Protein AF-A0A0H5CVW2-F1 (afdb_monomer)

Secondary structure (DSSP, 8-state):
---EEEEEE-SS-SSEEEEEE-TT----SS-PBPSSS-B--SS-----TTPPBPHHHHHHHT-------

Structure (mmCIF, N/CA/C/O backbone):
data_AF-A0A0H5CVW2-F1
#
_entry.id   AF-A0A0H5CVW2-F1
#
loop_
_atom_site.group_PDB
_atom_site.id
_atom_site.type_symbol
_atom_site.label_atom_id
_atom_site.label_alt_id
_atom_site.label_comp_id
_atom_site.label_asym_id
_atom_site.label_entity_id
_atom_site.label_seq_id
_atom_site.pdbx_PDB_ins_code
_atom_site.Cartn_x
_atom_site.Cartn_y
_atom_site.Cartn_z
_atom_site.occupancy
_atom_site.B_iso_or_equiv
_atom_site.auth_seq_id
_atom_site.auth_comp_id
_atom_site.auth_asym_id
_atom_site.auth_atom_id
_atom_site.pdbx_PDB_model_num
ATOM 1 N N . MET A 1 1 ? -9.749 -2.506 15.924 1.00 54.50 1 MET A N 1
ATOM 2 C CA . MET A 1 1 ? -8.358 -2.742 15.476 1.00 54.50 1 MET A CA 1
ATOM 3 C C . MET A 1 1 ? -8.014 -1.676 14.451 1.00 54.50 1 MET A C 1
ATOM 5 O O . MET A 1 1 ? -8.758 -1.543 13.492 1.00 54.50 1 MET A O 1
ATOM 9 N N . THR A 1 2 ? -6.965 -0.882 14.667 1.00 69.12 2 THR A N 1
ATOM 10 C CA . THR A 1 2 ? -6.494 0.121 13.697 1.00 69.12 2 THR A CA 1
ATOM 11 C C . THR A 1 2 ? -5.551 -0.546 12.697 1.00 69.12 2 THR A C 1
ATOM 13 O O . THR A 1 2 ? -4.491 -1.046 13.074 1.00 69.12 2 THR A O 1
ATOM 16 N N . VAL A 1 3 ? -5.958 -0.601 11.428 1.00 75.19 3 VAL A N 1
ATOM 17 C CA . VAL A 1 3 ? -5.113 -1.073 10.322 1.00 75.19 3 VAL A CA 1
ATOM 18 C C . VAL A 1 3 ? -4.104 0.027 9.998 1.00 75.19 3 VAL A C 1
ATOM 20 O O . VAL A 1 3 ? -4.479 1.194 9.90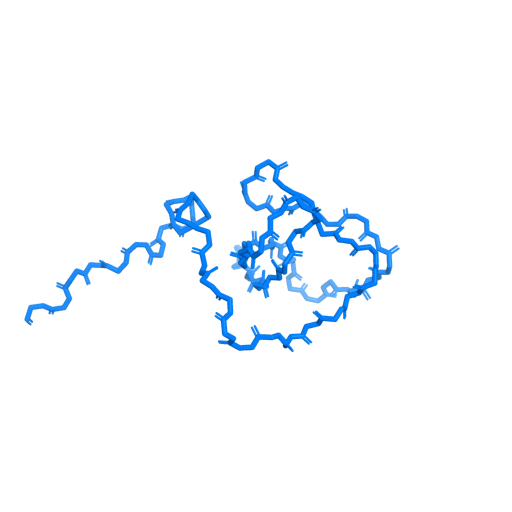6 1.00 75.19 3 VAL A O 1
ATOM 23 N N . ARG A 1 4 ? -2.824 -0.330 9.865 1.00 82.62 4 ARG A N 1
ATOM 24 C CA . ARG A 1 4 ? -1.786 0.585 9.368 1.00 82.62 4 ARG A CA 1
ATOM 25 C C . ARG A 1 4 ? -1.526 0.283 7.900 1.00 82.62 4 ARG A C 1
ATOM 27 O O . ARG A 1 4 ? -1.675 -0.862 7.485 1.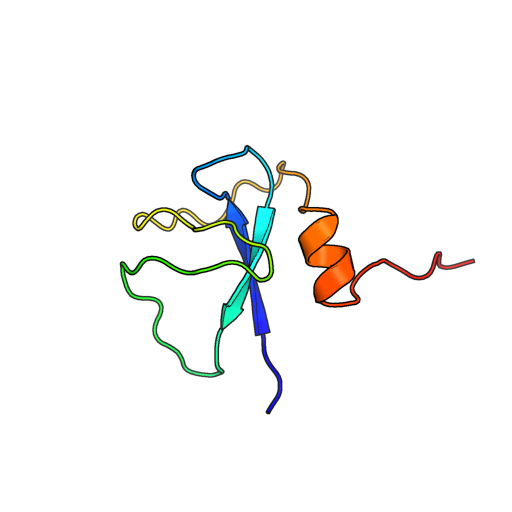00 82.62 4 ARG A O 1
ATOM 34 N N . TYR A 1 5 ? -1.107 1.289 7.144 1.00 83.19 5 TYR A N 1
ATOM 35 C CA . TYR A 1 5 ? -0.770 1.132 5.734 1.00 83.19 5 TYR A CA 1
ATOM 36 C C . TYR A 1 5 ? 0.707 1.434 5.506 1.00 83.19 5 TYR A C 1
ATOM 38 O O . TYR A 1 5 ? 1.228 2.426 6.017 1.00 83.19 5 TYR A O 1
ATOM 46 N N . LEU A 1 6 ? 1.369 0.572 4.739 1.00 83.31 6 LEU A N 1
ATOM 47 C CA . LEU A 1 6 ? 2.703 0.817 4.201 1.00 83.31 6 LEU A CA 1
ATOM 48 C C . LEU A 1 6 ? 2.576 1.184 2.729 1.00 83.31 6 LEU A C 1
ATOM 50 O O . LEU A 1 6 ? 1.805 0.566 2.003 1.00 83.31 6 LEU A O 1
ATOM 54 N N . TRP A 1 7 ? 3.318 2.197 2.301 1.00 84.12 7 TRP A N 1
ATOM 55 C CA . TRP A 1 7 ? 3.290 2.686 0.928 1.00 84.12 7 TRP A CA 1
ATOM 56 C C . TRP A 1 7 ? 4.491 2.138 0.160 1.00 84.12 7 TRP A C 1
ATOM 58 O O . TRP A 1 7 ? 5.619 2.543 0.431 1.00 84.12 7 TRP A O 1
ATOM 68 N N . TRP A 1 8 ? 4.253 1.228 -0.788 1.00 82.75 8 TRP A N 1
ATOM 69 C CA . TRP A 1 8 ? 5.315 0.557 -1.554 1.00 82.75 8 TRP A CA 1
ATOM 70 C C . TRP A 1 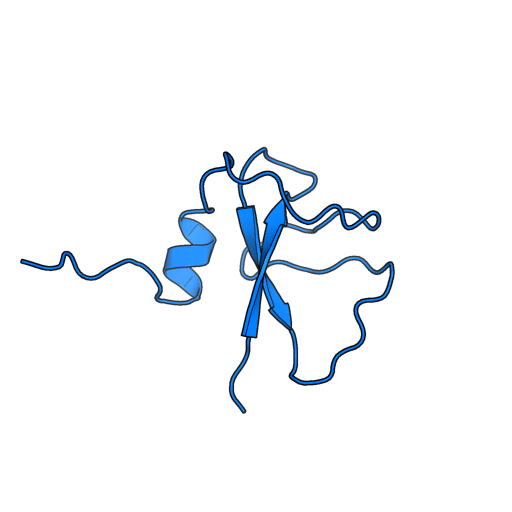8 ? 5.021 0.486 -3.045 1.00 82.75 8 TRP A C 1
ATOM 72 O O . TRP A 1 8 ? 3.864 0.530 -3.459 1.00 82.75 8 TRP A O 1
ATOM 82 N N . ARG A 1 9 ? 6.067 0.337 -3.863 1.00 79.62 9 ARG A N 1
ATOM 83 C CA . ARG A 1 9 ? 5.894 0.127 -5.303 1.00 79.62 9 ARG A CA 1
ATOM 84 C C . ARG A 1 9 ? 5.339 -1.265 -5.574 1.00 79.62 9 ARG A C 1
ATOM 86 O O . ARG A 1 9 ? 5.734 -2.243 -4.936 1.00 79.62 9 ARG A O 1
ATOM 93 N N . SER A 1 10 ? 4.415 -1.341 -6.522 1.00 74.50 10 SER A N 1
ATOM 94 C CA . SER A 1 10 ? 3.963 -2.627 -7.041 1.00 74.50 10 SER A CA 1
ATOM 95 C C . SER A 1 10 ? 4.909 -3.130 -8.135 1.00 74.50 10 SER A C 1
ATOM 97 O O . SER A 1 10 ? 5.727 -2.377 -8.657 1.00 74.50 10 SER A O 1
ATOM 99 N N . CYS A 1 11 ? 4.783 -4.399 -8.526 1.00 70.44 11 CYS A N 1
ATOM 100 C CA . CYS A 1 11 ? 5.496 -4.916 -9.702 1.00 70.44 11 CYS A CA 1
ATOM 101 C C . CYS A 1 11 ? 4.925 -4.419 -11.043 1.00 70.44 11 CYS A C 1
ATOM 103 O O . CYS A 1 11 ? 5.513 -4.701 -12.084 1.00 70.44 11 CYS A O 1
ATOM 105 N N . TYR A 1 12 ? 3.753 -3.778 -11.043 1.00 70.88 12 TYR A N 1
ATOM 106 C CA . TYR A 1 12 ? 3.006 -3.477 -12.268 1.00 70.88 12 TYR A CA 1
ATOM 107 C C . TYR A 1 12 ? 3.187 -2.035 -12.731 1.00 70.88 12 TYR A C 1
ATOM 109 O O . TYR A 1 12 ? 3.071 -1.755 -13.921 1.00 70.88 12 TYR A O 1
ATOM 117 N N . ASP A 1 13 ? 3.446 -1.118 -11.800 1.00 75.06 13 ASP A N 1
ATOM 118 C CA . ASP A 1 13 ? 3.513 0.309 -12.070 1.00 75.06 13 ASP A CA 1
ATOM 119 C C . ASP A 1 13 ? 4.575 1.010 -11.213 1.00 75.06 13 ASP A C 1
ATOM 121 O O . ASP A 1 13 ? 5.150 0.465 -10.271 1.00 75.06 13 ASP A O 1
ATOM 125 N N . GLY A 1 14 ? 4.861 2.259 -11.570 1.00 76.25 14 GLY A N 1
ATOM 126 C CA . GLY A 1 14 ? 5.834 3.073 -10.856 1.00 76.25 14 GLY A CA 1
ATOM 127 C C . GLY A 1 14 ? 5.307 3.722 -9.574 1.00 76.25 14 GLY A C 1
ATOM 128 O O . GLY A 1 14 ? 6.096 4.416 -8.930 1.00 76.25 14 GLY A O 1
ATOM 129 N N . ALA A 1 15 ? 4.028 3.535 -9.231 1.00 83.88 15 ALA A N 1
ATOM 130 C CA . ALA A 1 15 ? 3.327 4.242 -8.160 1.00 83.88 15 ALA A CA 1
ATOM 131 C C . ALA A 1 15 ? 3.440 3.532 -6.800 1.00 83.88 15 ALA A C 1
ATOM 133 O O . ALA A 1 15 ? 3.687 2.329 -6.725 1.00 83.88 15 ALA A O 1
ATOM 134 N N . LEU A 1 16 ? 3.234 4.280 -5.712 1.00 86.44 16 LEU A N 1
ATOM 135 C CA . LEU A 1 16 ? 3.163 3.742 -4.351 1.00 86.44 16 LEU A CA 1
ATOM 136 C C . LEU A 1 16 ? 1.736 3.305 -4.013 1.00 86.44 16 LEU A C 1
ATOM 138 O O . LEU A 1 16 ? 0.799 4.098 -4.080 1.00 86.44 16 LEU A O 1
ATOM 142 N N . HIS A 1 17 ? 1.571 2.067 -3.571 1.00 87.62 17 HIS A N 1
ATOM 143 C CA . HIS A 1 17 ? 0.293 1.469 -3.190 1.00 87.62 17 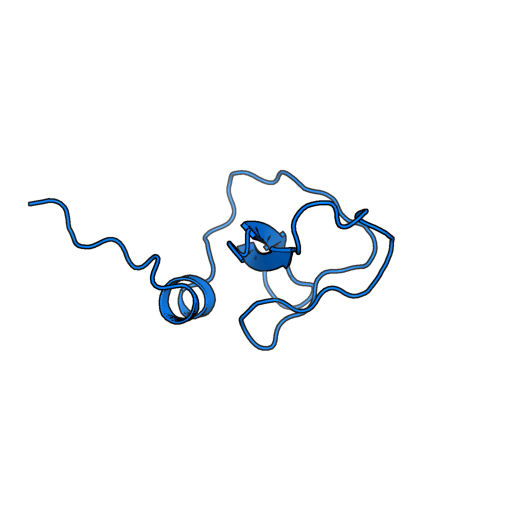HIS A CA 1
ATOM 144 C C . HIS A 1 17 ? 0.216 1.241 -1.686 1.00 87.62 17 HIS A C 1
ATOM 146 O O . HIS A 1 17 ? 1.234 0.991 -1.046 1.00 87.62 17 HIS A O 1
ATOM 152 N N . ALA A 1 18 ? -0.994 1.309 -1.130 1.00 88.12 18 ALA A N 1
ATOM 153 C CA . ALA A 1 18 ? -1.237 1.143 0.300 1.00 88.12 18 ALA A CA 1
ATOM 154 C C . ALA A 1 18 ? -1.413 -0.337 0.660 1.00 88.12 18 ALA A C 1
ATOM 156 O O . ALA A 1 18 ? -2.450 -0.932 0.367 1.00 88.12 18 ALA A O 1
ATOM 157 N N . PHE A 1 19 ? -0.430 -0.928 1.331 1.00 85.75 19 PHE A N 1
ATOM 158 C CA . PHE A 1 19 ? -0.451 -2.307 1.813 1.00 85.75 19 PHE A CA 1
ATOM 159 C C . PHE A 1 19 ? -0.918 -2.350 3.272 1.00 85.75 19 PHE A C 1
ATOM 161 O O . PHE A 1 19 ? -0.246 -1.774 4.133 1.00 85.75 19 PHE A O 1
ATOM 168 N N . PRO A 1 20 ? -2.052 -3.006 3.580 1.00 84.31 20 PRO A N 1
ATOM 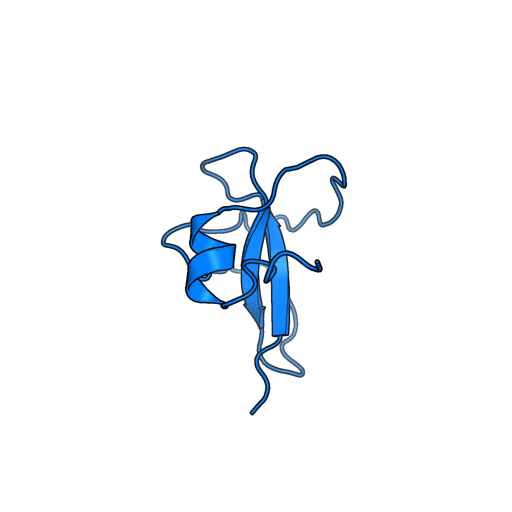169 C CA . PRO A 1 20 ? -2.534 -3.120 4.946 1.00 84.31 20 PRO A CA 1
ATOM 170 C C . PRO A 1 20 ? -1.626 -4.053 5.751 1.00 84.31 20 PRO A C 1
ATOM 172 O O . PRO A 1 20 ? -1.364 -5.192 5.366 1.00 84.31 20 PRO A O 1
ATOM 175 N N . VAL A 1 21 ? -1.186 -3.580 6.910 1.00 82.25 21 VAL A N 1
ATOM 176 C CA . VAL A 1 21 ? -0.416 -4.359 7.880 1.00 82.25 21 VAL A CA 1
ATOM 177 C C . VAL A 1 21 ? -1.131 -4.373 9.218 1.00 82.25 21 VAL A C 1
ATOM 179 O O . VAL A 1 21 ? -1.538 -3.337 9.756 1.00 82.25 21 VAL A O 1
ATOM 182 N N . ALA A 1 22 ? -1.249 -5.575 9.779 1.00 78.31 22 ALA A N 1
ATOM 183 C CA . ALA A 1 22 ? -1.707 -5.743 11.144 1.00 78.31 22 ALA A CA 1
ATOM 184 C C . ALA A 1 22 ? -0.636 -5.222 12.123 1.00 78.31 22 ALA A C 1
ATOM 186 O O . ALA A 1 22 ? 0.562 -5.432 11.898 1.00 78.31 22 ALA A O 1
ATOM 187 N N . PRO A 1 23 ? -1.033 -4.570 13.230 1.00 69.69 23 PRO A N 1
ATOM 188 C CA . PRO A 1 23 ? -0.103 -4.201 14.290 1.00 69.69 23 PRO A CA 1
ATOM 189 C C . PRO A 1 23 ? 0.691 -5.424 14.777 1.00 69.69 23 PRO A C 1
ATOM 191 O O . PRO A 1 23 ? 0.101 -6.438 15.139 1.00 69.69 23 PRO A O 1
ATOM 194 N N . GLY A 1 24 ? 2.024 -5.334 14.775 1.00 70.69 24 GLY A N 1
ATOM 195 C CA . GLY A 1 24 ? 2.910 -6.429 15.196 1.00 70.69 24 GLY A CA 1
ATOM 196 C C . GLY A 1 24 ? 3.186 -7.499 14.133 1.00 70.69 24 GLY A C 1
ATOM 197 O O . GLY A 1 24 ? 3.899 -8.458 14.422 1.00 70.69 24 GLY A O 1
ATOM 198 N N . ALA A 1 25 ? 2.672 -7.350 12.906 1.00 71.06 25 ALA A N 1
ATOM 199 C CA . ALA A 1 25 ? 3.025 -8.245 11.809 1.00 71.06 25 ALA A CA 1
ATOM 200 C C . ALA A 1 25 ? 4.514 -8.104 11.457 1.00 71.06 25 ALA A C 1
ATOM 202 O O . ALA A 1 25 ? 5.004 -7.009 11.172 1.00 71.06 25 ALA A O 1
ATOM 203 N N . ARG A 1 26 ? 5.240 -9.226 11.453 1.00 68.50 26 ARG A N 1
ATOM 204 C CA . ARG A 1 26 ? 6.616 -9.270 10.956 1.00 68.50 26 ARG A CA 1
ATOM 205 C C . ARG A 1 26 ? 6.575 -9.240 9.433 1.00 68.50 26 ARG A C 1
ATOM 207 O O . ARG A 1 26 ? 6.013 -10.144 8.818 1.00 68.50 26 ARG A O 1
ATOM 214 N N . LEU A 1 27 ? 7.190 -8.220 8.843 1.00 69.69 27 LEU A N 1
ATOM 215 C CA . LEU A 1 27 ? 7.383 -8.144 7.400 1.00 69.69 27 LEU A CA 1
ATOM 216 C C . LEU A 1 27 ? 8.323 -9.283 6.975 1.00 69.69 27 LEU A C 1
ATOM 218 O O . LEU A 1 27 ? 9.520 -9.253 7.248 1.00 69.69 27 LEU A O 1
ATOM 222 N N . ALA A 1 28 ? 7.763 -10.334 6.387 1.00 64.81 28 ALA A N 1
ATOM 223 C CA . ALA A 1 28 ? 8.491 -11.435 5.763 1.00 64.81 28 ALA A CA 1
ATOM 224 C C . ALA A 1 28 ? 8.531 -11.258 4.234 1.00 64.81 28 ALA A C 1
ATOM 226 O O . ALA A 1 28 ? 7.696 -10.537 3.692 1.00 64.81 28 ALA A O 1
ATOM 227 N N . HIS A 1 29 ? 9.457 -11.937 3.549 1.00 63.09 29 HIS A N 1
ATOM 228 C CA . HIS A 1 29 ? 9.518 -12.050 2.081 1.00 63.09 29 HIS A CA 1
ATOM 229 C C . HIS A 1 29 ? 8.287 -12.812 1.546 1.00 63.09 29 HIS A C 1
ATOM 231 O O . HIS A 1 29 ? 8.350 -13.994 1.217 1.00 63.09 29 HIS 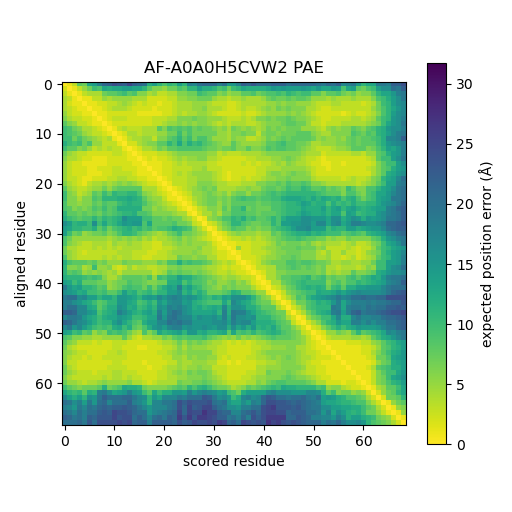A O 1
ATOM 237 N N . GLN A 1 30 ? 7.129 -12.162 1.540 1.00 65.31 30 GLN A N 1
ATOM 238 C CA . GLN A 1 30 ? 5.855 -12.709 1.082 1.00 65.31 30 GLN A CA 1
ATOM 239 C C . GLN A 1 30 ? 5.231 -11.750 0.071 1.0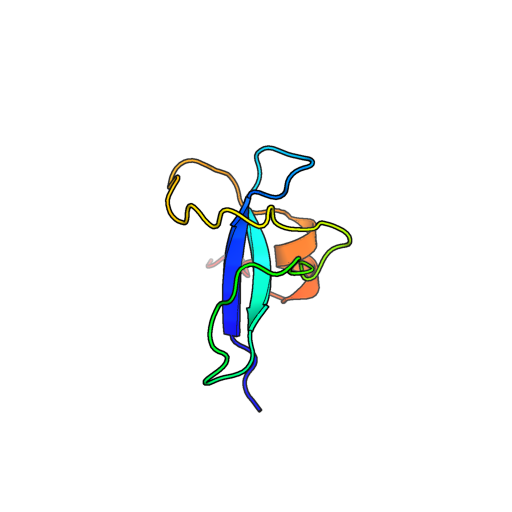0 65.31 30 GLN A C 1
ATOM 241 O O . GLN A 1 30 ? 5.512 -10.553 0.082 1.00 65.31 30 GLN A O 1
ATOM 246 N N . HIS A 1 31 ? 4.355 -12.262 -0.792 1.00 67.94 31 HIS A N 1
ATOM 247 C CA . HIS A 1 31 ? 3.567 -11.414 -1.680 1.00 67.94 31 HIS A CA 1
ATOM 248 C C . HIS A 1 31 ? 2.500 -10.670 -0.873 1.00 67.94 31 HIS A C 1
ATOM 250 O O . HIS A 1 31 ? 1.469 -11.240 -0.510 1.00 67.94 31 HIS A O 1
ATOM 256 N N . TYR A 1 32 ? 2.740 -9.390 -0.600 1.00 74.44 32 TYR A N 1
ATOM 257 C CA . TYR A 1 32 ? 1.728 -8.517 -0.013 1.00 74.44 32 TYR A CA 1
ATOM 258 C C . TYR A 1 32 ? 0.765 -8.045 -1.093 1.00 74.44 32 TYR A C 1
ATOM 260 O O . TYR A 1 32 ? 1.173 -7.714 -2.210 1.00 74.44 32 TYR A O 1
ATOM 268 N N . ARG A 1 33 ? -0.522 -7.997 -0.747 1.00 82.50 33 ARG A N 1
ATOM 269 C CA . ARG A 1 33 ? -1.562 -7.394 -1.582 1.00 82.50 33 ARG A CA 1
ATOM 270 C C . ARG A 1 33 ? -1.805 -5.972 -1.113 1.00 82.50 33 ARG A C 1
ATOM 272 O O . ARG A 1 33 ? -1.958 -5.741 0.085 1.00 82.50 33 ARG A O 1
ATOM 279 N N . ALA A 1 34 ? -1.812 -5.040 -2.054 1.00 84.69 34 ALA A N 1
ATOM 280 C CA . ALA A 1 34 ? -2.229 -3.679 -1.789 1.00 84.69 34 ALA A CA 1
ATOM 281 C C . ALA A 1 34 ? -3.732 -3.644 -1.471 1.00 84.69 34 ALA A C 1
ATOM 283 O O . ALA A 1 34 ? -4.446 -4.635 -1.614 1.00 84.69 34 ALA A O 1
ATOM 284 N N . SER A 1 35 ? -4.217 -2.480 -1.051 1.00 85.25 35 SER A N 1
ATOM 285 C CA . SER A 1 35 ? -5.650 -2.222 -0.885 1.00 85.25 35 SER A CA 1
ATOM 286 C C . SER A 1 35 ? -6.370 -2.203 -2.240 1.00 85.25 35 SER A C 1
ATOM 288 O O . SER A 1 35 ? -7.552 -2.517 -2.318 1.00 85.25 35 SER A O 1
ATOM 290 N N . CYS A 1 36 ? -5.652 -1.880 -3.319 1.00 85.88 36 CYS A N 1
ATOM 291 C CA . CYS A 1 36 ? -6.079 -2.136 -4.693 1.00 85.88 36 CYS A CA 1
ATOM 292 C C . CYS A 1 36 ? -5.728 -3.580 -5.133 1.00 85.88 36 CYS A C 1
ATOM 294 O O . CYS A 1 36 ? -5.227 -4.385 -4.357 1.00 85.88 36 CYS A O 1
ATOM 296 N N . THR A 1 37 ? -5.925 -3.928 -6.408 1.00 83.12 37 THR A N 1
ATOM 297 C CA . THR A 1 37 ? -5.606 -5.271 -6.943 1.00 83.12 37 THR A CA 1
ATOM 298 C C . THR A 1 37 ? -4.111 -5.538 -7.183 1.00 83.12 37 THR A C 1
ATOM 300 O O . THR A 1 37 ? -3.763 -6.585 -7.729 1.00 83.12 37 THR A O 1
ATOM 303 N N . HIS A 1 38 ? -3.222 -4.618 -6.797 1.00 82.31 38 HIS A N 1
ATOM 304 C CA . HIS A 1 38 ? -1.780 -4.720 -7.032 1.00 82.31 38 HIS A CA 1
ATOM 305 C C . HIS A 1 38 ? -1.061 -5.552 -5.960 1.00 82.31 38 HIS A C 1
ATOM 307 O O . HIS A 1 38 ? -1.555 -5.742 -4.846 1.00 82.31 38 HIS A O 1
ATOM 313 N N . ALA A 1 39 ? 0.135 -6.039 -6.295 1.00 76.06 39 ALA A N 1
ATOM 314 C CA . ALA A 1 39 ? 0.991 -6.801 -5.389 1.00 76.06 39 ALA A CA 1
ATOM 315 C C . ALA A 1 39 ? 2.404 -6.208 -5.329 1.00 76.06 39 ALA A C 1
ATOM 317 O O . ALA A 1 39 ? 2.903 -5.694 -6.335 1.00 76.06 39 ALA A O 1
ATOM 318 N N . ALA A 1 40 ? 3.035 -6.297 -4.157 1.00 68.81 40 ALA A N 1
ATOM 319 C CA . ALA A 1 40 ? 4.434 -5.925 -3.975 1.00 68.81 40 ALA A CA 1
ATOM 320 C C . ALA A 1 40 ? 5.370 -7.087 -4.369 1.00 68.81 40 ALA A C 1
ATOM 322 O O . ALA A 1 40 ? 5.015 -8.259 -4.157 1.00 68.81 40 ALA A O 1
ATOM 323 N N . PRO A 1 41 ? 6.565 -6.786 -4.911 1.00 66.06 41 PRO A N 1
ATOM 324 C CA . PRO A 1 41 ? 7.619 -7.778 -5.073 1.00 66.06 41 PRO A CA 1
ATOM 325 C C . PRO A 1 41 ? 8.100 -8.293 -3.705 1.00 66.06 41 PRO A C 1
ATOM 327 O O . PRO A 1 41 ? 7.975 -7.591 -2.701 1.00 66.06 41 PRO A O 1
ATOM 330 N N . PRO A 1 42 ? 8.656 -9.518 -3.648 1.00 61.25 42 PRO A N 1
ATOM 331 C CA . PRO A 1 42 ? 9.177 -10.096 -2.408 1.00 61.25 42 PRO A CA 1
ATOM 332 C C . PRO A 1 42 ? 10.382 -9.322 -1.848 1.00 61.25 42 PRO A C 1
ATOM 334 O O . PRO A 1 42 ? 10.613 -9.374 -0.642 1.00 61.25 42 PRO A O 1
ATOM 337 N N . ASP A 1 43 ? 11.108 -8.598 -2.704 1.00 62.59 43 ASP A N 1
ATOM 338 C CA . ASP A 1 43 ? 12.264 -7.786 -2.335 1.00 62.59 43 ASP A CA 1
ATOM 339 C C . ASP A 1 43 ? 11.803 -6.365 -1.968 1.00 62.59 43 ASP A C 1
ATOM 341 O O . ASP A 1 43 ? 11.524 -5.514 -2.819 1.00 62.59 43 ASP A O 1
ATOM 345 N N . LEU A 1 44 ? 11.592 -6.156 -0.669 1.00 59.69 44 LEU A N 1
ATOM 346 C CA . LEU A 1 44 ? 10.998 -4.951 -0.096 1.00 59.69 44 LEU A CA 1
ATOM 347 C C . LEU A 1 44 ? 12.042 -3.834 0.041 1.00 59.69 44 LEU A C 1
ATOM 349 O O . LEU A 1 44 ? 12.523 -3.552 1.138 1.00 59.69 44 LEU A O 1
ATOM 353 N N . ALA A 1 45 ? 12.356 -3.158 -1.062 1.00 58.00 45 ALA A N 1
ATOM 354 C CA . ALA A 1 45 ? 12.993 -1.847 -1.004 1.00 58.00 45 ALA A CA 1
ATOM 355 C C . ALA A 1 45 ? 11.915 -0.788 -0.715 1.00 58.00 45 ALA A C 1
ATOM 357 O O . ALA A 1 45 ? 11.207 -0.316 -1.608 1.00 58.00 45 ALA A O 1
ATOM 358 N N . ALA A 1 46 ? 11.737 -0.467 0.568 1.00 58.81 46 ALA A N 1
ATOM 359 C CA . ALA A 1 46 ? 11.111 0.790 0.957 1.00 58.81 46 ALA A CA 1
ATOM 360 C C . ALA A 1 46 ? 12.045 1.939 0.545 1.00 58.81 46 ALA A C 1
ATOM 362 O O . ALA A 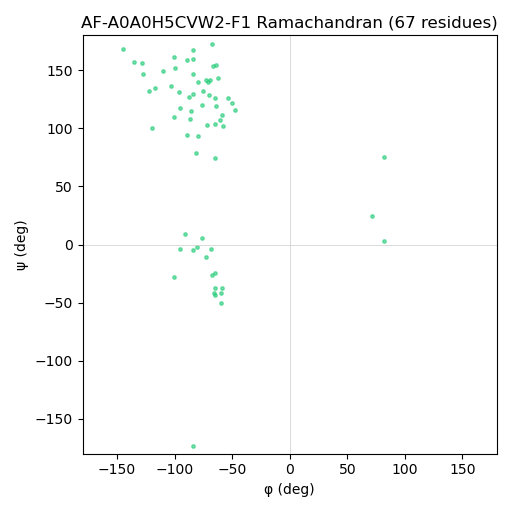1 46 ? 13.254 1.740 0.494 1.00 58.81 46 ALA A O 1
ATOM 363 N N . ASP A 1 47 ? 11.486 3.119 0.304 1.00 54.19 47 ASP A N 1
ATOM 364 C CA . ASP A 1 47 ? 12.216 4.352 -0.017 1.00 54.19 47 ASP A CA 1
ATOM 365 C C . ASP A 1 47 ? 12.654 4.535 -1.477 1.00 54.19 47 ASP A C 1
ATOM 367 O O . ASP A 1 47 ? 13.826 4.512 -1.821 1.00 54.19 47 ASP A O 1
ATOM 371 N N . GLU A 1 48 ? 11.684 4.876 -2.328 1.00 56.34 48 GLU A N 1
ATOM 372 C CA . GLU A 1 48 ? 11.932 5.888 -3.360 1.00 56.34 48 GLU A CA 1
ATOM 373 C C . GLU A 1 48 ? 10.938 7.043 -3.130 1.00 56.34 48 GLU A C 1
ATOM 375 O O . GLU A 1 48 ? 9.758 6.920 -3.481 1.00 56.34 48 GLU A O 1
ATOM 380 N N . PRO A 1 49 ? 11.363 8.160 -2.507 1.00 57.22 49 PRO A N 1
ATOM 381 C CA . PRO A 1 49 ? 10.473 9.245 -2.076 1.00 57.22 49 PRO A CA 1
ATOM 382 C C . PRO A 1 49 ? 9.834 10.047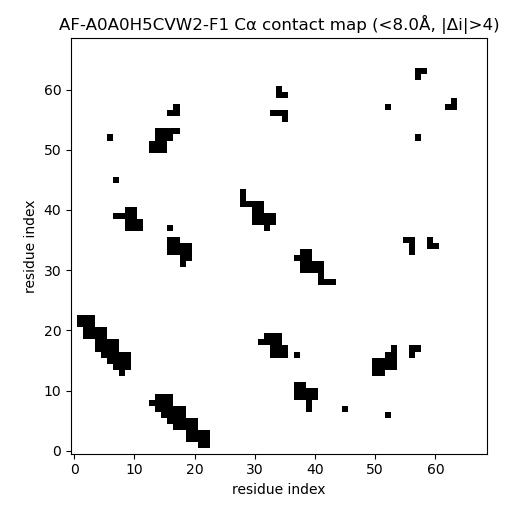 -3.226 1.00 57.22 49 PRO A C 1
ATOM 384 O O . PRO A 1 49 ? 9.010 10.924 -2.974 1.00 57.22 49 PRO A O 1
ATOM 387 N N . ALA A 1 50 ? 10.182 9.759 -4.483 1.00 63.28 50 ALA A N 1
ATOM 388 C CA . ALA A 1 50 ? 9.692 10.482 -5.659 1.00 63.28 50 ALA A CA 1
ATOM 389 C C . ALA A 1 50 ? 8.475 9.836 -6.354 1.00 63.28 50 ALA A C 1
ATOM 391 O O . ALA A 1 50 ? 7.962 10.392 -7.326 1.00 63.28 50 ALA A O 1
ATOM 392 N N . ALA A 1 51 ? 8.004 8.668 -5.907 1.00 72.62 51 ALA A N 1
ATOM 393 C CA . ALA A 1 51 ? 6.887 7.983 -6.555 1.00 72.62 51 ALA A CA 1
ATOM 394 C C . ALA A 1 51 ? 5.520 8.514 -6.079 1.00 72.62 51 ALA A C 1
ATOM 396 O O . ALA A 1 51 ? 5.236 8.583 -4.882 1.00 72.62 51 ALA A O 1
ATOM 397 N N . SER A 1 52 ? 4.640 8.861 -7.024 1.00 85.12 52 SER A N 1
ATOM 398 C CA . SER A 1 52 ? 3.261 9.275 -6.737 1.00 85.12 52 SER A CA 1
ATOM 399 C C . SER A 1 52 ? 2.464 8.146 -6.072 1.00 85.12 52 SER A C 1
ATOM 401 O O . SER A 1 52 ? 2.625 6.975 -6.419 1.00 85.12 52 SER A O 1
ATOM 403 N N . ARG A 1 53 ? 1.579 8.486 -5.125 1.00 86.25 53 ARG A N 1
ATOM 404 C CA . ARG A 1 53 ? 0.655 7.518 -4.511 1.00 86.25 53 ARG A CA 1
ATOM 405 C C . ARG A 1 53 ? -0.445 7.124 -5.496 1.00 86.25 53 ARG A C 1
ATOM 407 O O . ARG A 1 53 ? -0.959 7.964 -6.226 1.00 86.25 53 ARG A O 1
ATOM 414 N N . CYS A 1 54 ? -0.829 5.854 -5.483 1.00 87.00 54 CYS A N 1
ATOM 415 C CA . CYS A 1 54 ? -1.933 5.331 -6.272 1.00 87.00 54 CYS A CA 1
ATOM 416 C C . CYS A 1 54 ? -3.256 5.972 -5.824 1.00 87.00 54 CYS A C 1
ATOM 418 O O . CYS A 1 54 ? -3.683 5.794 -4.680 1.00 87.00 54 CYS A O 1
ATOM 420 N N . GLU A 1 55 ? -3.931 6.667 -6.738 1.00 87.38 55 GLU A N 1
ATOM 421 C CA . GLU A 1 55 ? -5.214 7.335 -6.476 1.00 87.38 55 GLU A CA 1
ATOM 422 C C . GLU A 1 55 ? -6.298 6.359 -6.008 1.00 87.38 55 GLU A C 1
ATOM 424 O O . GLU A 1 55 ? -7.057 6.661 -5.089 1.00 87.38 55 GLU A O 1
ATOM 429 N N . LEU A 1 56 ? -6.327 5.144 -6.568 1.00 86.25 56 LEU A N 1
ATOM 430 C CA . LEU A 1 56 ? -7.273 4.111 -6.148 1.00 86.25 56 LEU A CA 1
ATOM 431 C C . LEU A 1 56 ? -7.025 3.668 -4.701 1.00 86.25 56 LEU A C 1
ATOM 433 O O . LEU A 1 56 ? -7.975 3.443 -3.955 1.00 86.25 56 LEU A O 1
ATOM 437 N N . CYS A 1 57 ? -5.761 3.578 -4.277 1.00 87.94 57 CYS A N 1
ATOM 438 C CA . CYS A 1 57 ? -5.447 3.290 -2.879 1.00 87.94 57 CYS A CA 1
ATOM 439 C C . CYS A 1 57 ? -5.920 4.423 -1.965 1.00 87.94 57 CYS A C 1
ATOM 441 O O . CYS A 1 57 ? -6.531 4.130 -0.944 1.00 87.94 57 CYS A O 1
ATOM 443 N N . LEU A 1 58 ? -5.696 5.688 -2.345 1.00 87.44 58 LEU A N 1
ATOM 444 C CA . LEU A 1 58 ? -6.162 6.857 -1.587 1.00 87.44 58 LEU A CA 1
ATOM 445 C C . LEU A 1 58 ? -7.691 6.881 -1.441 1.00 87.44 58 LEU A C 1
ATOM 447 O O . LEU A 1 58 ? -8.195 7.142 -0.350 1.00 87.44 58 LEU A O 1
ATOM 451 N N . LEU A 1 59 ? -8.420 6.556 -2.513 1.00 86.38 59 LEU A N 1
ATOM 452 C CA . LEU A 1 59 ? -9.878 6.403 -2.509 1.00 86.38 59 LEU A CA 1
ATOM 453 C C . LEU A 1 59 ? -10.340 5.310 -1.535 1.00 86.38 59 LEU A C 1
ATOM 455 O O . LEU A 1 59 ? -11.223 5.553 -0.717 1.00 86.38 59 LEU A O 1
ATOM 459 N N . ILE A 1 60 ? -9.740 4.116 -1.607 1.00 85.19 60 ILE A N 1
ATOM 460 C CA . ILE A 1 60 ? -10.148 2.948 -0.807 1.00 85.19 60 ILE A CA 1
ATOM 461 C C . ILE A 1 60 ? -9.897 3.165 0.687 1.00 85.19 60 ILE A C 1
ATOM 463 O O . ILE A 1 60 ? -10.735 2.801 1.510 1.00 85.19 60 ILE A O 1
ATOM 467 N N . ILE A 1 61 ? -8.755 3.756 1.048 1.00 85.62 61 ILE A N 1
ATOM 468 C CA . ILE A 1 61 ? -8.402 3.995 2.455 1.00 85.62 61 ILE A CA 1
ATOM 469 C C . ILE A 1 61 ? -9.011 5.292 3.008 1.00 85.62 61 ILE A C 1
ATOM 471 O O . ILE A 1 61 ? -8.865 5.568 4.197 1.00 85.62 61 ILE A O 1
ATOM 475 N N . GLY A 1 62 ? -9.683 6.083 2.164 1.00 79.25 62 GLY A N 1
ATOM 476 C CA . GLY A 1 62 ? -10.288 7.357 2.549 1.00 79.25 62 GLY A CA 1
ATOM 477 C C . GLY A 1 62 ? -9.276 8.474 2.833 1.00 79.25 62 GLY A C 1
ATOM 478 O O . GLY A 1 62 ? -9.593 9.393 3.579 1.00 79.25 62 GLY A O 1
ATOM 479 N N . GLU A 1 63 ? -8.068 8.410 2.257 1.00 67.38 63 GLU A N 1
ATOM 480 C CA . GLU A 1 63 ? -7.018 9.441 2.388 1.00 67.38 63 GLU A CA 1
ATOM 481 C C . GLU A 1 63 ? -7.072 10.508 1.285 1.00 67.38 63 GLU A C 1
ATOM 483 O O . GLU A 1 63 ? -6.162 11.332 1.184 1.00 67.38 63 GLU A O 1
ATOM 488 N N . LEU A 1 64 ? -8.115 10.528 0.446 1.00 58.84 64 LEU A N 1
ATOM 489 C CA . LEU A 1 64 ? -8.365 11.682 -0.415 1.00 58.84 64 LEU A CA 1
ATOM 490 C C . LEU A 1 64 ? -8.519 12.908 0.476 1.00 58.84 64 LEU A C 1
ATOM 492 O O . LEU A 1 64 ? -9.549 13.092 1.123 1.00 58.84 64 LEU A O 1
ATOM 496 N N . ALA A 1 65 ? -7.449 13.697 0.533 1.00 50.00 65 ALA A N 1
ATOM 497 C CA . ALA A 1 65 ? -7.384 14.920 1.292 1.00 50.00 65 ALA A CA 1
ATOM 498 C C . ALA A 1 65 ? -8.646 15.726 0.989 1.00 50.00 65 ALA A C 1
ATOM 500 O O . ALA A 1 65 ? -8.868 16.157 -0.143 1.00 50.00 65 ALA A O 1
ATOM 501 N N . THR A 1 66 ? -9.480 15.925 2.007 1.00 49.28 66 THR A N 1
ATOM 502 C CA . THR A 1 66 ? -10.376 17.073 2.011 1.00 49.28 66 THR A CA 1
ATOM 503 C C . THR A 1 66 ? -9.504 18.284 1.700 1.00 49.28 66 THR A C 1
ATOM 505 O O . THR A 1 66 ? -8.518 18.477 2.419 1.00 49.28 66 THR A O 1
ATOM 508 N N . PRO A 1 67 ? -9.784 19.057 0.638 1.00 47.09 67 PRO A N 1
ATOM 509 C CA . PRO A 1 67 ? -9.001 20.244 0.351 1.00 47.09 67 PRO A CA 1
ATOM 510 C C . PRO A 1 67 ? -9.103 21.164 1.568 1.00 47.09 67 PRO A C 1
ATOM 512 O O . PRO A 1 67 ? -10.184 21.658 1.891 1.00 47.09 67 PRO A O 1
ATOM 515 N N . SER A 1 68 ? -7.996 21.329 2.289 1.00 47.41 68 SER A N 1
ATOM 516 C CA . SER A 1 68 ? -7.879 22.308 3.364 1.00 47.41 68 SER A CA 1
ATOM 517 C C . SER A 1 68 ? -8.098 23.678 2.724 1.00 47.41 68 SER A C 1
ATOM 519 O O . SER A 1 68 ? -7.269 24.118 1.928 1.00 47.41 68 SER A O 1
ATOM 521 N N . THR A 1 69 ? -9.261 24.273 2.985 1.00 49.06 69 THR A N 1
ATOM 522 C CA . THR A 1 69 ? -9.626 25.627 2.544 1.00 49.06 69 THR A CA 1
ATOM 523 C C . THR A 1 69 ? -9.019 26.655 3.485 1.00 49.06 69 THR A C 1
ATOM 525 O O . THR A 1 69 ? -8.976 26.360 4.703 1.00 49.06 69 THR A O 1
#

Sequence (69 aa):
MTVRYLWWRSCYDGALHAFPVAPGARLAHQHYRASCTHAAPPDLAADEPAASRCELCLLIIGELATPST

pLDDT: mean 73.26, std 12.11, range [47.09, 88.12]

Solvent-accessible surface area (backbone atoms only — not comparable to full-atom values): 4381 Å² total; per-residue (Å²): 136,79,76,43,71,47,74,37,52,33,76,86,52,81,34,23,33,38,27,75,40,62,84,88,64,77,91,63,82,49,79,46,56,29,74,46,98,48,42,35,54,55,75,78,74,72,85,68,92,83,48,54,68,35,66,66,27,30,59,75,74,65,62,61,71,72,79,85,125

Mean predicted aligned error: 8.36 Å

Radius of gyration: 12.37 Å; Cα contacts (8 Å, |Δi|>4): 107; chains: 1; bounding box: 23×38×28 Å

Foldseek 3Di:
DDWAWDWADFPPDQATFTFTDDVPDDLALDWTAGLPRTTHHSPDDDDPVPHHHDPVRCVSVVVPDPPPD